Protein AF-G2X7X3-F1 (afdb_monomer)

Nearest PDB structures (foldseek):
  3rls-assembly1_A  TM=9.203E-01  e=8.232E-05  Saccharomyces cerevisiae
  3fk3-assembly1_A  TM=8.458E-01  e=8.232E-05  Saccharomyces cerevisiae
  6axj-assembly1_A  TM=8.440E-01  e=7.723E-05  Saccharomyces cerevisiae S288C
  6axj-assembly2_C  TM=8.437E-01  e=9.352E-05  Saccharomyces cerevisiae S288C
  5wyi-assembly1_C  TM=8.310E-01  e=1.661E-04  Saccharomyces cerevisiae RM11-1a

Sequence (104 aa):
MAPPSNLGKRVKGTQVCRPFIYGTTAIPFGPQNPKPPGVPDDHTHSWQVFVKGLDDTDITYWLRRIQFKLHESIPNHVRSASPPSFSPSFPHIQSLTTSGLLLP

Structure (mmCIF, N/CA/C/O backbone):
data_AF-G2X7X3-F1
#
_entry.id   AF-G2X7X3-F1
#
loop_
_atom_site.group_PDB
_atom_site.id
_atom_site.type_symbol
_atom_site.label_atom_id
_atom_site.label_alt_id
_atom_site.label_comp_id
_atom_site.label_asym_id
_atom_site.label_entity_id
_atom_site.label_seq_id
_atom_site.pdbx_PDB_ins_code
_atom_site.Cartn_x
_atom_site.Cartn_y
_atom_site.Cartn_z
_atom_site.occupancy
_atom_site.B_iso_or_equiv
_atom_site.auth_seq_id
_atom_site.auth_comp_id
_atom_site.auth_asym_id
_atom_site.auth_atom_id
_atom_site.pdbx_PDB_model_num
ATOM 1 N N . MET A 1 1 ? -37.787 -8.900 25.661 1.00 59.94 1 MET A N 1
ATOM 2 C CA . MET A 1 1 ? -36.623 -7.995 25.801 1.00 59.94 1 MET A CA 1
ATOM 3 C C . MET A 1 1 ? -35.442 -8.660 25.113 1.00 59.94 1 MET A C 1
ATOM 5 O O . MET A 1 1 ? -35.116 -9.776 25.492 1.00 59.94 1 MET A O 1
ATOM 9 N N . ALA A 1 2 ? -34.869 -8.059 24.066 1.00 51.16 2 ALA A N 1
ATOM 10 C CA . ALA A 1 2 ? -33.675 -8.615 23.422 1.00 51.16 2 ALA A CA 1
ATOM 11 C C . ALA A 1 2 ? -32.457 -8.464 24.360 1.00 51.16 2 ALA A C 1
ATOM 13 O O . ALA A 1 2 ? -32.370 -7.448 25.056 1.00 51.16 2 ALA A O 1
ATOM 14 N N . PRO A 1 3 ? -31.544 -9.450 24.425 1.00 56.03 3 PRO A N 1
ATOM 15 C CA . PRO A 1 3 ? -30.392 -9.388 25.317 1.00 56.03 3 PRO A CA 1
ATOM 16 C C . PRO A 1 3 ? -29.469 -8.224 24.923 1.00 56.03 3 PRO A C 1
ATOM 18 O O . PRO A 1 3 ? -29.292 -7.960 23.731 1.00 56.03 3 PRO A O 1
ATOM 21 N N . PRO A 1 4 ? -28.866 -7.515 25.895 1.00 59.09 4 PRO A N 1
ATOM 22 C CA . PRO A 1 4 ? -27.946 -6.427 25.599 1.00 59.09 4 PRO A CA 1
ATOM 23 C C . PRO A 1 4 ? -26.735 -6.982 24.844 1.00 59.09 4 PRO A C 1
ATOM 25 O O . PRO A 1 4 ? -25.964 -7.785 25.373 1.00 59.09 4 PRO A O 1
ATOM 28 N N . SER A 1 5 ? -26.560 -6.555 23.594 1.00 60.62 5 SER A N 1
ATOM 29 C CA . SER A 1 5 ? -25.418 -6.933 22.768 1.00 60.62 5 SER A CA 1
ATOM 30 C C . SER A 1 5 ? -24.136 -6.352 23.376 1.00 60.62 5 SER A C 1
ATOM 32 O O . SER A 1 5 ? -23.828 -5.172 23.219 1.00 60.62 5 SER A O 1
ATOM 34 N N . ASN A 1 6 ? -23.374 -7.177 24.095 1.00 59.06 6 ASN A N 1
ATOM 35 C CA . ASN A 1 6 ? -22.041 -6.809 24.590 1.00 59.06 6 ASN A CA 1
ATOM 36 C C . ASN A 1 6 ? -20.966 -6.826 23.485 1.00 59.06 6 ASN A C 1
ATOM 38 O O . ASN A 1 6 ? -19.831 -6.420 23.723 1.00 59.06 6 ASN A O 1
ATOM 42 N N . LEU A 1 7 ? -21.319 -7.249 22.270 1.00 62.62 7 LEU A N 1
ATOM 43 C CA . LEU A 1 7 ? -20.462 -7.185 21.092 1.00 62.62 7 LEU A CA 1
ATOM 44 C C . LEU A 1 7 ? -20.406 -5.730 20.597 1.00 62.62 7 LEU A C 1
ATOM 46 O O . LEU A 1 7 ? -21.387 -5.219 20.068 1.00 62.62 7 LEU A O 1
ATOM 50 N N . GLY A 1 8 ? -19.272 -5.051 20.804 1.00 68.75 8 GLY A N 1
ATOM 51 C CA . GLY A 1 8 ? -19.023 -3.704 20.266 1.00 68.75 8 GLY A CA 1
ATOM 52 C C . GLY A 1 8 ? -18.889 -2.574 21.292 1.00 68.75 8 GLY A C 1
ATOM 53 O O . GLY A 1 8 ? -18.726 -1.417 20.902 1.00 68.75 8 GLY A O 1
ATOM 54 N N . LYS A 1 9 ? -18.908 -2.861 22.601 1.00 82.88 9 LYS A N 1
ATOM 55 C CA . LYS A 1 9 ? -18.566 -1.839 23.604 1.00 82.88 9 LYS A CA 1
ATOM 56 C C . LYS A 1 9 ? -17.077 -1.487 23.505 1.00 82.88 9 LYS A C 1
ATOM 58 O O . LYS A 1 9 ? -16.217 -2.334 23.727 1.00 82.88 9 LYS A O 1
ATOM 63 N N . ARG A 1 10 ? -16.774 -0.220 23.201 1.00 80.94 10 ARG A N 1
ATOM 64 C CA . ARG A 1 10 ? -15.408 0.325 23.222 1.00 80.94 10 ARG A CA 1
ATOM 65 C C . ARG A 1 10 ? -14.821 0.192 24.629 1.00 8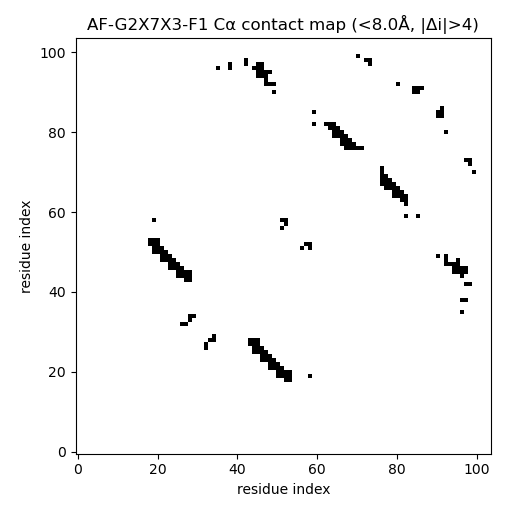0.94 10 ARG A C 1
ATOM 67 O O . ARG A 1 10 ? -15.383 0.728 25.584 1.00 80.94 10 ARG A O 1
ATOM 74 N N . VAL A 1 11 ? -13.670 -0.464 24.744 1.00 88.88 11 VAL A N 1
ATOM 75 C CA . VAL A 1 11 ? -12.932 -0.559 26.010 1.00 88.88 11 VAL A CA 1
ATOM 76 C C . VAL A 1 11 ? -12.217 0.771 26.266 1.00 88.88 11 VAL A C 1
ATOM 78 O O . VAL A 1 11 ? -11.457 1.254 25.424 1.00 88.88 11 VAL A O 1
ATOM 81 N N . LYS A 1 12 ? -12.508 1.414 27.403 1.00 89.31 12 LYS A N 1
ATOM 82 C CA . LYS A 1 12 ? -11.875 2.685 27.789 1.00 89.31 12 LYS A CA 1
ATOM 83 C C . LYS A 1 12 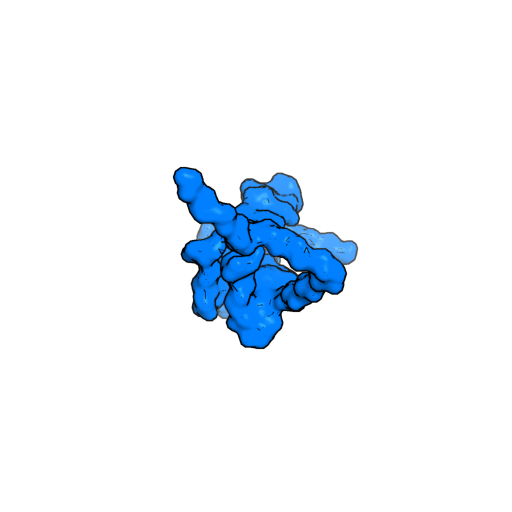? -10.426 2.432 28.216 1.00 89.31 12 LYS A C 1
ATOM 85 O O . LYS A 1 12 ? -10.156 1.463 28.909 1.00 89.31 12 LYS A O 1
ATOM 90 N N . GLY A 1 13 ? -9.514 3.319 27.820 1.00 91.19 13 GLY A N 1
ATOM 91 C CA . GLY A 1 13 ? -8.094 3.231 28.185 1.00 91.19 13 GLY A CA 1
ATOM 92 C C . GLY A 1 13 ? -7.278 2.201 27.397 1.00 91.19 13 GLY A C 1
ATOM 93 O O . GLY A 1 13 ? -6.085 2.074 27.642 1.00 91.19 13 GLY A O 1
ATOM 94 N N . THR A 1 14 ? -7.877 1.489 26.437 1.00 91.75 14 THR A N 1
ATOM 95 C CA . THR A 1 14 ? -7.170 0.500 25.612 1.00 91.75 14 THR A CA 1
ATOM 96 C C . THR A 1 14 ? -6.786 1.081 24.255 1.00 91.75 14 THR A C 1
ATOM 98 O O . THR A 1 14 ? -7.624 1.641 23.546 1.00 91.75 14 THR A O 1
ATOM 101 N N . GLN A 1 15 ? -5.523 0.898 23.875 1.00 90.81 15 GLN A N 1
ATOM 102 C CA . GLN A 1 15 ? -5.010 1.144 22.529 1.00 90.81 15 GLN A CA 1
ATOM 103 C C . GLN A 1 15 ? -4.526 -0.182 21.938 1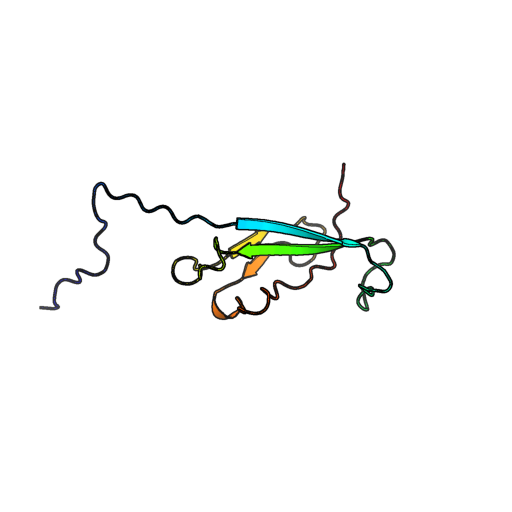.00 90.81 15 GLN A C 1
ATOM 105 O O . GLN A 1 15 ? -3.935 -0.999 22.642 1.00 90.81 15 GLN A O 1
ATOM 110 N N . VAL A 1 16 ? -4.800 -0.410 20.654 1.00 89.75 16 VAL A N 1
ATOM 111 C CA . VAL A 1 16 ? -4.373 -1.614 19.933 1.00 89.75 16 VAL A CA 1
ATOM 112 C C . VAL A 1 16 ? -3.522 -1.177 18.752 1.00 89.75 16 VAL A C 1
ATOM 114 O O . VAL A 1 16 ? -3.997 -0.445 17.889 1.00 89.75 16 VAL A O 1
ATOM 117 N N . CYS A 1 17 ? -2.280 -1.650 18.708 1.00 89.94 17 CYS A N 1
ATOM 118 C CA . CYS A 1 17 ? -1.372 -1.432 17.588 1.00 89.94 17 CYS A CA 1
ATOM 119 C C . CYS A 1 17 ? -1.308 -2.697 16.723 1.00 89.94 17 CYS A C 1
ATOM 121 O O . CYS A 1 17 ? -1.209 -3.815 17.243 1.00 89.94 17 CYS A O 1
ATOM 123 N N . ARG A 1 18 ? -1.383 -2.522 15.400 1.00 89.12 18 ARG A N 1
ATOM 124 C CA . ARG A 1 18 ? -1.266 -3.591 14.398 1.00 89.12 18 ARG A CA 1
ATOM 125 C C . ARG A 1 18 ? -0.272 -3.144 13.323 1.00 89.12 18 ARG A C 1
ATOM 127 O O . ARG A 1 18 ? -0.646 -2.334 12.478 1.00 89.12 18 ARG A O 1
ATOM 134 N N . PRO A 1 19 ? 0.995 -3.586 13.389 1.00 89.56 19 PRO A N 1
ATOM 135 C CA . PRO A 1 19 ? 1.983 -3.214 12.388 1.00 89.56 19 PRO A CA 1
ATOM 136 C C . PRO A 1 19 ? 1.669 -3.887 11.047 1.00 89.56 19 PRO A C 1
ATOM 138 O O . PRO A 1 19 ? 1.193 -5.021 10.998 1.00 89.56 19 PRO A O 1
ATOM 141 N N . PHE A 1 20 ? 1.956 -3.180 9.960 1.00 88.25 20 PHE A N 1
ATOM 142 C CA . PHE A 1 20 ? 1.867 -3.685 8.595 1.00 88.25 20 PHE A CA 1
ATOM 143 C C . PHE A 1 20 ? 2.945 -3.020 7.739 1.00 88.25 20 PHE A C 1
ATOM 145 O O . PHE A 1 20 ? 3.479 -1.967 8.092 1.00 88.25 20 PHE A O 1
ATOM 152 N N . ILE A 1 21 ? 3.262 -3.641 6.610 1.00 87.56 21 ILE A N 1
ATOM 153 C CA . ILE A 1 21 ? 4.262 -3.176 5.655 1.00 87.56 21 ILE A CA 1
ATOM 154 C C . ILE A 1 21 ? 3.532 -2.758 4.384 1.00 87.56 21 ILE A C 1
ATOM 156 O O . ILE A 1 21 ? 2.672 -3.482 3.884 1.00 87.56 21 ILE A O 1
ATOM 160 N N . TYR A 1 22 ? 3.897 -1.604 3.841 1.00 87.75 22 TYR A N 1
ATOM 161 C CA . TYR A 1 22 ? 3.443 -1.135 2.539 1.00 87.75 22 TYR A CA 1
ATOM 162 C C . TYR A 1 22 ? 4.653 -0.759 1.690 1.00 87.75 22 TYR A C 1
ATOM 164 O O . TYR A 1 22 ? 5.710 -0.415 2.221 1.00 87.75 22 TYR A O 1
ATOM 172 N N . GLY A 1 23 ? 4.512 -0.826 0.373 1.00 83.81 23 GLY A N 1
ATOM 173 C CA . GLY A 1 23 ? 5.608 -0.461 -0.508 1.00 83.81 23 GLY A CA 1
ATOM 174 C C . GLY A 1 23 ? 5.314 -0.690 -1.975 1.00 83.81 23 GLY A C 1
ATOM 175 O O . GLY A 1 23 ? 4.193 -1.020 -2.373 1.00 83.81 23 GLY A O 1
ATOM 176 N N . THR A 1 24 ? 6.363 -0.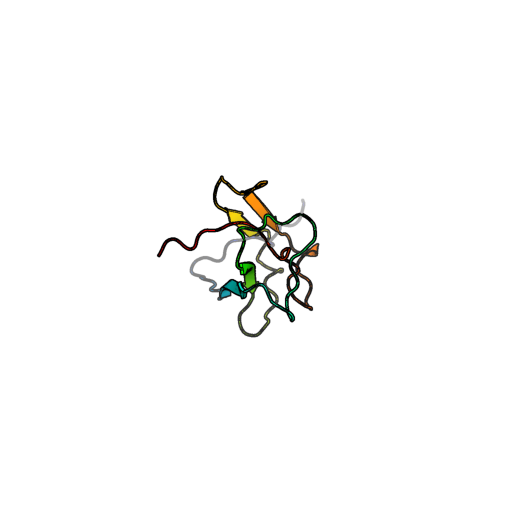496 -2.766 1.00 83.00 24 THR A N 1
ATOM 177 C CA . THR A 1 24 ? 6.366 -0.779 -4.196 1.00 83.00 24 THR A CA 1
ATOM 178 C C . THR A 1 24 ? 7.597 -1.590 -4.560 1.00 83.00 24 THR A C 1
ATOM 180 O O . THR A 1 24 ? 8.654 -1.439 -3.946 1.00 83.00 24 THR A O 1
ATOM 183 N N . THR A 1 25 ? 7.459 -2.453 -5.554 1.00 81.56 25 THR A N 1
ATOM 184 C CA . THR A 1 25 ? 8.575 -3.158 -6.183 1.00 81.56 25 THR A CA 1
ATOM 185 C C . THR A 1 25 ? 8.548 -2.836 -7.665 1.00 81.56 25 THR A C 1
ATOM 187 O O . THR A 1 25 ? 7.484 -2.920 -8.271 1.00 81.56 25 THR A O 1
ATOM 190 N N . ALA A 1 26 ? 9.690 -2.459 -8.238 1.00 79.31 26 ALA A N 1
ATOM 191 C CA . ALA A 1 26 ? 9.835 -2.164 -9.658 1.00 79.31 26 ALA A CA 1
ATOM 192 C C . ALA A 1 26 ? 10.855 -3.118 -10.289 1.00 79.31 26 ALA A C 1
ATOM 194 O O . ALA A 1 26 ? 11.928 -3.339 -9.731 1.00 79.31 26 ALA A O 1
ATOM 195 N N . ILE A 1 27 ? 10.509 -3.687 -11.442 1.00 79.12 27 ILE A N 1
ATOM 196 C CA . ILE A 1 27 ? 11.342 -4.626 -12.196 1.00 79.12 27 ILE A CA 1
ATOM 197 C C . ILE A 1 27 ? 11.438 -4.115 -13.638 1.00 79.12 27 ILE A C 1
ATOM 199 O O . ILE A 1 27 ? 10.386 -3.919 -14.263 1.00 79.12 27 ILE A O 1
ATOM 203 N N . PRO A 1 28 ? 12.651 -3.896 -14.180 1.00 77.75 28 PRO A N 1
ATOM 204 C CA . PRO A 1 28 ? 12.828 -3.470 -15.566 1.00 77.75 28 PRO A CA 1
ATOM 205 C C . PRO A 1 28 ? 12.312 -4.533 -16.542 1.00 77.75 28 PRO A C 1
ATOM 207 O O . PRO A 1 28 ? 12.312 -5.730 -16.235 1.00 77.75 28 PRO A O 1
ATOM 210 N N . PHE A 1 29 ? 11.867 -4.112 -17.726 1.00 77.38 29 PHE A N 1
ATOM 211 C CA . PHE A 1 29 ? 11.547 -5.066 -18.788 1.00 77.38 29 PHE A CA 1
ATOM 212 C C . PHE A 1 29 ? 12.820 -5.683 -19.354 1.00 77.38 29 PHE A C 1
ATOM 214 O O . PHE A 1 29 ? 13.830 -5.009 -19.553 1.00 77.38 29 PHE A O 1
ATOM 221 N N . GLY A 1 30 ? 12.755 -6.980 -19.627 1.00 74.88 30 GLY A N 1
ATOM 222 C CA . GLY A 1 30 ? 13.887 -7.742 -20.131 1.00 74.88 30 GLY A CA 1
ATOM 223 C C . GLY A 1 30 ? 13.492 -9.176 -20.478 1.00 74.88 30 GLY A C 1
ATOM 224 O O . GLY A 1 30 ? 12.305 -9.505 -20.466 1.00 74.88 30 GLY A O 1
ATOM 225 N N . PRO A 1 31 ? 14.465 -10.058 -20.751 1.00 71.31 31 PRO A N 1
ATOM 226 C CA . PRO A 1 31 ? 14.198 -11.443 -21.147 1.00 71.31 31 PRO A CA 1
ATOM 227 C C . PRO A 1 31 ? 13.414 -12.236 -20.090 1.00 71.31 31 PRO A C 1
ATOM 229 O O . PRO A 1 31 ? 12.595 -13.084 -20.427 1.00 71.31 31 PRO A O 1
ATOM 232 N N . GLN A 1 32 ? 13.648 -11.943 -18.807 1.00 72.31 32 GLN A N 1
ATOM 233 C CA . GLN A 1 32 ? 12.994 -12.591 -17.665 1.00 72.31 32 GLN A CA 1
ATOM 234 C C . GLN A 1 32 ? 11.639 -11.964 -17.299 1.00 72.31 32 GLN A C 1
ATOM 236 O O . GLN A 1 32 ? 10.860 -12.581 -16.580 1.00 72.31 32 GLN A O 1
ATOM 241 N N . ASN A 1 33 ? 11.353 -10.754 -17.784 1.00 69.75 33 ASN A N 1
ATOM 242 C CA . ASN A 1 33 ? 10.102 -10.039 -17.542 1.00 69.75 33 ASN A CA 1
ATOM 243 C C . ASN A 1 33 ? 9.619 -9.429 -18.865 1.00 69.75 33 ASN A C 1
ATOM 245 O O . ASN A 1 33 ? 9.867 -8.242 -19.128 1.00 69.75 33 ASN A O 1
ATOM 249 N N . PRO A 1 34 ? 9.018 -10.258 -19.741 1.00 69.06 34 PRO A N 1
ATOM 250 C CA . PRO A 1 34 ? 8.608 -9.820 -21.060 1.00 69.06 34 PRO A CA 1
ATOM 251 C C . PRO A 1 34 ? 7.513 -8.768 -20.938 1.00 69.06 34 PRO A C 1
ATOM 253 O O . PRO A 1 34 ? 6.626 -8.836 -20.085 1.00 69.06 34 PRO A O 1
ATOM 256 N N . LYS A 1 35 ? 7.576 -7.785 -21.827 1.00 64.38 35 LYS A N 1
ATOM 257 C CA . LYS A 1 35 ? 6.599 -6.709 -21.887 1.00 64.38 35 LYS A CA 1
ATOM 258 C C . LYS A 1 35 ? 5.225 -7.284 -22.275 1.00 64.3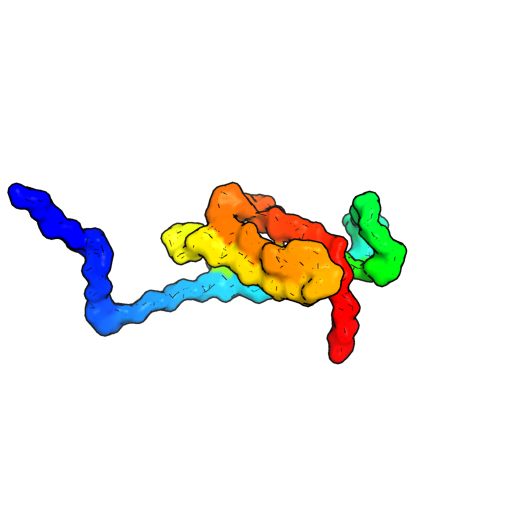8 35 LYS A C 1
ATOM 260 O O . LYS A 1 35 ? 5.123 -7.927 -23.321 1.00 64.38 35 LYS A O 1
ATOM 265 N N . PRO A 1 36 ? 4.174 -7.08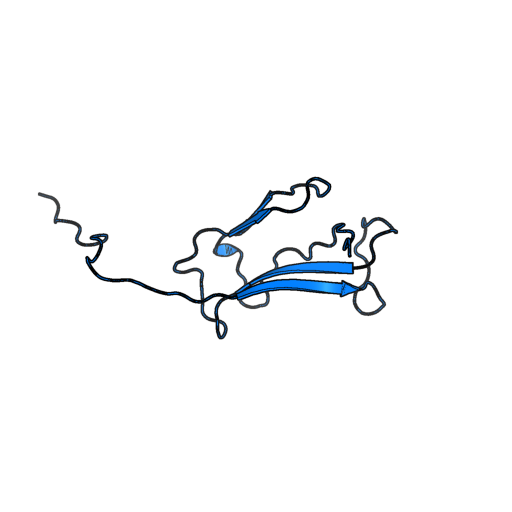3 -21.461 1.00 67.81 36 PRO A N 1
ATOM 266 C CA . PRO A 1 36 ? 2.833 -7.544 -21.795 1.00 67.81 36 PRO A CA 1
ATOM 267 C C . PRO A 1 36 ? 2.328 -6.952 -23.123 1.00 67.81 36 PRO A C 1
ATOM 269 O O . PRO A 1 36 ? 2.658 -5.805 -23.444 1.00 67.81 36 PRO A O 1
ATOM 272 N N . PRO A 1 37 ? 1.491 -7.687 -23.879 1.00 63.72 37 PRO A N 1
ATOM 273 C CA . PRO A 1 37 ? 0.892 -7.175 -25.106 1.00 63.72 37 PRO A CA 1
ATOM 274 C C . PRO A 1 37 ? -0.011 -5.969 -24.799 1.00 63.72 37 PRO A C 1
ATOM 276 O O . PRO A 1 37 ? -0.873 -6.039 -23.925 1.00 63.72 37 PRO A O 1
ATOM 279 N N . GLY A 1 38 ? 0.194 -4.858 -25.514 1.00 64.19 38 GLY A N 1
ATOM 280 C CA . GLY A 1 38 ? -0.576 -3.614 -25.347 1.00 64.19 38 GLY A CA 1
ATOM 281 C C . GLY A 1 38 ? 0.098 -2.530 -24.497 1.00 64.19 38 GLY A C 1
ATOM 282 O O . GLY A 1 38 ? -0.514 -1.497 -24.233 1.00 64.19 38 GLY A O 1
ATOM 283 N N . VAL A 1 39 ? 1.346 -2.735 -24.073 1.00 63.44 39 VAL A N 1
ATOM 284 C CA . VAL A 1 39 ? 2.114 -1.745 -23.306 1.00 63.44 39 VAL A CA 1
ATOM 285 C C . VAL A 1 39 ? 2.919 -0.856 -24.273 1.00 63.44 39 VAL A C 1
ATOM 287 O O . VAL A 1 39 ? 3.706 -1.402 -25.045 1.00 63.44 39 VAL A O 1
ATOM 290 N N . PRO A 1 40 ? 2.763 0.485 -24.235 1.00 64.12 40 PRO A N 1
ATOM 291 C CA . PRO A 1 40 ? 3.511 1.434 -25.069 1.00 64.12 40 PRO A CA 1
ATOM 292 C C . PRO A 1 40 ? 5.026 1.247 -25.015 1.00 64.12 40 PRO A C 1
ATOM 294 O O . PRO A 1 40 ? 5.567 0.875 -23.967 1.00 64.12 40 PRO A O 1
ATOM 297 N N . ASP A 1 41 ? 5.720 1.532 -26.123 1.00 65.19 41 ASP A N 1
ATOM 298 C CA . ASP A 1 41 ? 7.139 1.190 -26.246 1.00 65.19 41 ASP A CA 1
ATOM 299 C C . ASP A 1 41 ? 8.048 1.963 -25.270 1.00 65.19 41 ASP A C 1
ATOM 301 O O . ASP A 1 41 ? 9.015 1.411 -24.752 1.00 65.19 41 ASP A O 1
ATOM 305 N N . ASP A 1 42 ? 7.608 3.150 -24.851 1.00 66.25 42 ASP A N 1
ATOM 306 C CA . ASP A 1 42 ? 8.313 4.050 -23.926 1.00 66.25 42 ASP A CA 1
ATOM 307 C C . ASP A 1 42 ? 8.343 3.585 -22.456 1.00 66.25 42 ASP A C 1
ATOM 309 O O . ASP A 1 42 ? 8.981 4.204 -21.602 1.00 66.25 42 ASP A O 1
ATOM 313 N N . HIS A 1 43 ? 7.649 2.501 -22.103 1.00 68.62 43 HIS A N 1
ATOM 314 C CA . HIS A 1 43 ? 7.668 1.981 -20.735 1.00 68.62 43 HIS A CA 1
ATOM 315 C C . HIS A 1 43 ? 8.908 1.122 -20.471 1.00 68.62 43 HIS A C 1
ATOM 317 O O . HIS A 1 43 ? 9.181 0.176 -21.211 1.00 68.62 43 HIS A O 1
ATOM 323 N N . THR A 1 44 ? 9.586 1.395 -19.350 1.00 73.00 44 THR A N 1
ATOM 324 C CA . THR A 1 44 ? 10.864 0.762 -18.976 1.00 73.00 44 THR A CA 1
ATOM 325 C C . THR A 1 44 ? 10.762 -0.230 -17.816 1.00 73.00 44 THR A C 1
ATOM 327 O O . THR A 1 44 ? 11.531 -1.187 -17.769 1.00 73.00 44 THR A O 1
ATOM 330 N N . HIS A 1 45 ? 9.809 -0.037 -16.897 1.00 76.00 45 HIS A N 1
ATOM 331 C CA . HIS A 1 45 ? 9.654 -0.860 -15.696 1.00 76.00 45 HIS A CA 1
ATOM 332 C C . HIS A 1 45 ? 8.204 -1.305 -15.490 1.00 76.00 45 HIS A C 1
ATOM 334 O O . HIS A 1 45 ? 7.256 -0.540 -15.686 1.00 76.00 45 HIS A O 1
ATOM 340 N N . SER A 1 46 ? 8.040 -2.541 -15.030 1.00 73.38 46 SER A N 1
ATOM 341 C CA . SER A 1 46 ? 6.824 -3.007 -14.361 1.00 73.38 46 SER A CA 1
ATOM 342 C C . SER A 1 46 ? 6.916 -2.686 -12.878 1.00 73.38 46 SER A C 1
ATOM 344 O O . SER A 1 46 ? 7.997 -2.792 -12.300 1.00 73.38 46 SER A O 1
ATOM 346 N N . TRP A 1 47 ? 5.808 -2.309 -12.252 1.00 74.88 47 TRP A N 1
ATOM 347 C CA . TRP A 1 47 ? 5.788 -2.071 -10.816 1.00 74.88 47 TRP A CA 1
ATOM 348 C C . TRP A 1 47 ? 4.571 -2.705 -10.159 1.00 74.88 47 TRP A C 1
ATOM 350 O O . TRP A 1 47 ? 3.528 -2.937 -10.773 1.00 74.88 47 TRP A O 1
ATOM 360 N N . GLN A 1 48 ? 4.726 -3.015 -8.880 1.00 77.25 48 GLN A N 1
ATOM 361 C CA . GLN A 1 48 ? 3.699 -3.629 -8.063 1.00 77.25 48 GLN A CA 1
ATOM 362 C C . GLN A 1 48 ? 3.649 -2.913 -6.721 1.00 77.25 48 GLN A C 1
ATOM 364 O O . GLN A 1 48 ? 4.639 -2.851 -5.996 1.00 77.25 48 GLN A O 1
ATOM 369 N N . VAL A 1 49 ? 2.483 -2.361 -6.400 1.00 82.19 49 VAL A N 1
ATOM 370 C CA . VAL A 1 49 ? 2.152 -1.832 -5.073 1.00 82.19 49 VAL A CA 1
ATOM 371 C C . VAL A 1 49 ? 1.658 -2.976 -4.197 1.00 82.19 49 VAL A C 1
ATOM 373 O O . VAL A 1 49 ? 0.874 -3.808 -4.650 1.00 82.19 49 VAL A O 1
ATOM 376 N N . PHE A 1 50 ? 2.088 -3.022 -2.940 1.00 80.62 50 PHE A N 1
ATOM 377 C CA . PHE A 1 50 ? 1.650 -4.059 -2.011 1.00 80.62 50 PHE A CA 1
ATOM 378 C C . PHE A 1 50 ? 1.423 -3.521 -0.602 1.00 80.62 50 PHE A C 1
ATOM 380 O O . PHE A 1 50 ? 2.003 -2.519 -0.179 1.00 80.62 50 PHE A O 1
ATOM 387 N N . VAL A 1 51 ? 0.574 -4.240 0.127 1.00 84.19 51 VAL A N 1
ATOM 388 C CA . VAL A 1 51 ? 0.377 -4.111 1.569 1.00 84.19 51 VAL A CA 1
ATOM 389 C C . VAL A 1 51 ? 0.375 -5.525 2.132 1.00 84.19 51 VAL A C 1
ATOM 391 O O . VAL A 1 51 ? -0.343 -6.382 1.617 1.00 84.19 51 VAL A O 1
ATOM 394 N N . LYS A 1 52 ? 1.189 -5.778 3.153 1.00 83.12 52 LYS A N 1
ATOM 395 C CA . LYS A 1 52 ? 1.328 -7.089 3.793 1.00 83.12 52 LYS A CA 1
ATOM 396 C C . LYS A 1 52 ? 1.420 -6.958 5.310 1.00 83.12 52 LYS A C 1
ATOM 398 O O . LYS A 1 52 ? 1.814 -5.909 5.823 1.00 83.12 52 LYS A O 1
ATOM 403 N N . GLY A 1 53 ? 1.055 -8.015 6.026 1.00 84.69 53 GLY A N 1
ATOM 404 C CA . GLY A 1 53 ? 1.327 -8.111 7.457 1.00 84.69 53 GLY A CA 1
ATOM 405 C C . GLY A 1 53 ? 2.821 -8.247 7.738 1.00 84.69 53 GLY A C 1
ATOM 406 O O . GLY A 1 53 ? 3.609 -8.584 6.853 1.00 84.69 53 GLY A O 1
ATOM 407 N N . LEU A 1 54 ? 3.208 -7.968 8.979 1.00 84.06 54 LEU A N 1
ATOM 408 C CA . LEU A 1 54 ? 4.522 -8.360 9.481 1.00 84.06 54 LEU A CA 1
ATOM 409 C C . LEU A 1 54 ? 4.562 -9.892 9.609 1.00 84.06 54 LEU A C 1
ATOM 411 O O . LEU A 1 54 ? 3.566 -10.476 10.033 1.00 84.06 54 LEU A O 1
ATOM 415 N N . ASP A 1 55 ? 5.668 -10.528 9.223 1.00 83.00 55 ASP A N 1
ATOM 416 C CA . ASP A 1 55 ? 5.865 -11.987 9.307 1.00 83.00 55 ASP A CA 1
ATOM 417 C C . ASP A 1 55 ? 4.718 -12.813 8.694 1.00 83.00 55 ASP A C 1
ATOM 419 O O . ASP A 1 55 ? 4.254 -13.790 9.274 1.00 83.00 55 ASP A O 1
ATOM 423 N N . ASP A 1 56 ? 4.203 -12.364 7.543 1.00 73.19 56 ASP A N 1
ATOM 424 C CA . ASP A 1 56 ? 3.087 -12.995 6.821 1.00 73.19 56 ASP A CA 1
ATOM 425 C C . ASP A 1 56 ? 1.796 -13.137 7.652 1.00 73.19 56 ASP A C 1
ATOM 427 O O . ASP A 1 56 ? 0.926 -13.963 7.370 1.00 73.19 56 ASP A O 1
ATOM 431 N N . THR A 1 57 ? 1.629 -12.270 8.657 1.00 81.44 57 THR A N 1
ATOM 432 C CA . THR A 1 57 ? 0.399 -12.185 9.448 1.00 81.44 57 THR A CA 1
ATOM 433 C C . THR A 1 57 ? -0.784 -11.809 8.561 1.00 81.44 57 THR A C 1
ATOM 435 O O . THR A 1 57 ? -0.741 -10.824 7.817 1.00 81.44 57 THR A O 1
ATOM 438 N N . ASP A 1 58 ? -1.886 -12.541 8.710 1.00 81.19 58 ASP A N 1
ATOM 439 C CA . ASP A 1 58 ? -3.137 -12.207 8.046 1.00 81.19 58 ASP A CA 1
ATOM 440 C C . ASP A 1 58 ? -3.670 -10.855 8.551 1.00 81.19 58 ASP A C 1
ATOM 442 O O . ASP A 1 58 ? -3.981 -10.675 9.728 1.00 81.19 58 ASP A O 1
ATOM 446 N N . ILE A 1 59 ? -3.767 -9.878 7.651 1.00 84.56 59 ILE A N 1
ATOM 447 C CA . ILE A 1 59 ? -4.295 -8.541 7.948 1.00 84.56 59 ILE A CA 1
ATOM 448 C C . ILE A 1 59 ? -5.792 -8.420 7.651 1.00 84.56 59 ILE A C 1
ATOM 450 O O . ILE A 1 59 ? -6.419 -7.428 8.026 1.00 84.56 59 ILE A O 1
ATOM 454 N N . THR A 1 60 ? -6.394 -9.420 7.006 1.00 81.44 60 THR A N 1
ATOM 455 C CA . THR A 1 60 ? -7.773 -9.348 6.502 1.00 81.44 60 THR A CA 1
ATOM 456 C C . THR A 1 60 ? -8.832 -9.306 7.598 1.00 81.44 60 THR A C 1
ATOM 458 O O . THR A 1 60 ? -9.905 -8.739 7.387 1.00 81.44 60 THR A O 1
ATOM 461 N N . TYR A 1 61 ? -8.523 -9.819 8.793 1.00 82.31 61 TYR A N 1
ATOM 462 C CA . TYR A 1 61 ? -9.458 -9.834 9.921 1.00 82.31 61 TYR A CA 1
ATOM 463 C C . TYR A 1 61 ? -9.783 -8.434 10.471 1.00 82.31 61 TYR A C 1
ATOM 465 O O . TYR A 1 61 ? -10.818 -8.248 11.112 1.00 82.31 61 TYR A O 1
ATOM 473 N N . TRP A 1 62 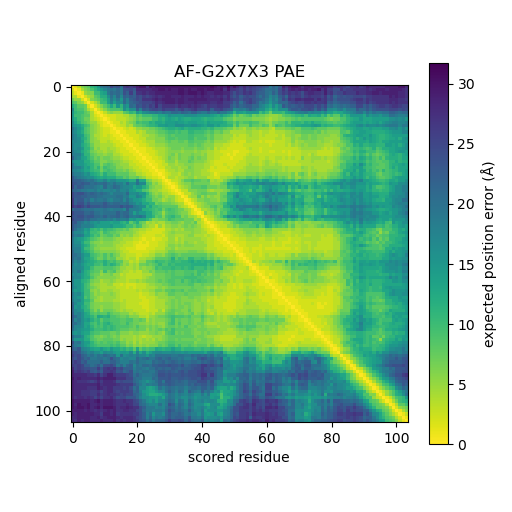? -8.910 -7.447 10.240 1.00 84.62 62 TRP A N 1
ATOM 474 C CA . TRP A 1 62 ? -9.097 -6.057 10.680 1.00 84.62 62 TRP A CA 1
ATOM 475 C C . TRP A 1 62 ? -9.065 -5.048 9.529 1.00 84.62 62 TRP A C 1
ATOM 477 O O . TRP A 1 62 ? -9.612 -3.952 9.661 1.00 84.62 62 TRP A O 1
ATOM 487 N N . LEU A 1 63 ? -8.466 -5.401 8.390 1.00 84.38 63 LEU A N 1
ATOM 488 C CA . LEU A 1 63 ? -8.363 -4.540 7.219 1.00 84.38 63 LEU A CA 1
ATOM 489 C C . LEU A 1 63 ? -9.491 -4.826 6.220 1.00 84.38 63 LEU A C 1
ATOM 491 O O . LEU A 1 63 ? -9.459 -5.789 5.459 1.00 84.38 63 LEU A O 1
ATOM 495 N N . ARG A 1 64 ? -10.491 -3.940 6.186 1.00 83.75 64 ARG A N 1
ATOM 496 C CA . ARG A 1 64 ? -11.689 -4.113 5.346 1.00 83.75 64 ARG A CA 1
ATOM 497 C C . ARG A 1 64 ? -11.460 -3.834 3.858 1.00 83.75 64 ARG A C 1
ATOM 499 O O . ARG A 1 64 ? -12.054 -4.495 3.009 1.00 83.75 64 ARG A O 1
ATOM 506 N N . ARG A 1 65 ? -10.687 -2.798 3.533 1.00 84.38 65 ARG A N 1
ATOM 507 C CA . ARG A 1 65 ? -10.461 -2.333 2.157 1.00 84.38 65 ARG A CA 1
ATOM 508 C C . ARG A 1 65 ? -9.180 -1.518 2.091 1.00 84.38 65 ARG A C 1
ATOM 510 O O . ARG A 1 65 ? -8.905 -0.733 2.994 1.00 84.38 65 ARG A O 1
ATOM 517 N N . ILE A 1 66 ? -8.464 -1.661 0.983 1.00 86.12 66 ILE A N 1
ATOM 518 C CA . ILE A 1 66 ? -7.310 -0.833 0.628 1.00 86.12 66 ILE A CA 1
ATOM 519 C C . ILE A 1 66 ? -7.658 -0.062 -0.636 1.00 86.12 66 ILE A C 1
ATOM 521 O O . ILE A 1 66 ? -8.318 -0.598 -1.527 1.00 86.12 66 ILE A O 1
ATOM 525 N N . GLN A 1 67 ? -7.229 1.192 -0.714 1.00 86.44 67 GLN A N 1
ATOM 526 C CA . GLN A 1 67 ? -7.394 2.021 -1.897 1.00 86.44 67 GLN A CA 1
ATOM 527 C C . GLN A 1 67 ? -6.050 2.624 -2.290 1.00 86.44 67 GLN A C 1
ATOM 529 O O . GLN A 1 67 ? -5.457 3.379 -1.526 1.00 86.44 67 GLN A O 1
ATOM 534 N N . PHE A 1 68 ? -5.592 2.292 -3.491 1.00 85.19 68 PHE A N 1
ATOM 535 C CA . PHE A 1 68 ? -4.400 2.858 -4.099 1.00 85.19 68 PHE A CA 1
ATOM 536 C C . PHE A 1 68 ? -4.818 4.023 -4.993 1.00 85.19 68 PHE A C 1
ATOM 538 O O . PHE A 1 68 ? -5.663 3.857 -5.877 1.00 85.19 68 PHE A O 1
ATOM 545 N N . LYS A 1 69 ? -4.240 5.200 -4.744 1.00 85.75 69 LYS A N 1
ATOM 546 C CA . LYS A 1 69 ? -4.368 6.369 -5.613 1.00 85.75 69 LYS A CA 1
ATOM 547 C C . LYS A 1 69 ? -3.078 6.509 -6.418 1.00 85.75 69 LYS A C 1
ATOM 549 O O . LYS A 1 69 ? -2.011 6.719 -5.854 1.00 85.75 69 LYS A O 1
ATOM 554 N N . LEU A 1 70 ? -3.208 6.351 -7.721 1.00 84.50 70 LEU A N 1
ATOM 555 C CA . LEU A 1 70 ? -2.174 6.468 -8.734 1.00 84.50 70 LEU A CA 1
ATOM 556 C C . LEU A 1 70 ? -2.226 7.870 -9.355 1.00 84.50 70 LEU A C 1
ATOM 558 O O . LEU A 1 70 ? -3.144 8.649 -9.087 1.00 84.50 70 LEU A O 1
ATOM 562 N N . HIS A 1 71 ? -1.245 8.180 -10.196 1.00 81.12 71 HIS A N 1
ATOM 563 C CA . HIS A 1 71 ? -1.233 9.419 -10.966 1.00 81.12 71 HIS A CA 1
ATOM 564 C C . HIS A 1 71 ? -2.380 9.456 -11.993 1.00 81.12 71 HIS A C 1
ATOM 566 O O . HIS A 1 71 ? -2.777 8.421 -12.525 1.00 81.12 71 HIS A O 1
ATOM 572 N N . GLU A 1 72 ? -2.907 10.643 -12.297 1.00 78.94 72 GLU A N 1
ATOM 573 C CA . GLU A 1 72 ? -4.101 10.823 -13.144 1.00 78.94 72 GLU A CA 1
ATOM 574 C C . GLU A 1 72 ? -3.894 10.408 -14.607 1.00 78.94 72 GLU A C 1
ATOM 576 O O . GLU A 1 72 ? -4.854 10.073 -15.295 1.00 78.94 72 GLU A O 1
ATOM 581 N N . SER A 1 73 ? -2.639 10.346 -15.064 1.00 76.62 73 SER A N 1
ATOM 582 C CA . SER A 1 73 ? -2.283 9.801 -16.383 1.00 76.62 73 SER A CA 1
ATOM 583 C C . SER A 1 73 ? -2.588 8.307 -16.523 1.00 76.62 73 SER A C 1
ATOM 585 O O . SER A 1 73 ? -2.529 7.765 -17.624 1.00 76.62 73 SER A O 1
ATOM 587 N N . ILE A 1 74 ? -2.860 7.620 -15.411 1.00 74.31 74 ILE A N 1
ATOM 588 C CA . ILE A 1 74 ? -3.133 6.190 -15.377 1.00 74.31 74 ILE A CA 1
ATOM 589 C C . ILE A 1 74 ? -4.648 5.970 -15.423 1.00 74.31 74 ILE A C 1
ATOM 591 O O . ILE A 1 74 ? -5.370 6.431 -14.533 1.00 74.31 74 ILE A O 1
ATOM 595 N N . PRO A 1 75 ? -5.155 5.199 -16.402 1.00 74.62 75 PRO A N 1
ATOM 596 C CA . PRO A 1 75 ? -6.549 4.790 -16.410 1.00 74.62 75 PRO A CA 1
ATOM 597 C C . PRO A 1 75 ? -6.914 4.078 -15.108 1.00 74.62 75 PRO A C 1
ATOM 599 O O . PRO A 1 75 ? -6.171 3.220 -14.611 1.00 74.62 75 PRO A O 1
ATOM 602 N N . ASN A 1 76 ? -8.081 4.426 -14.564 1.00 78.75 76 ASN A N 1
ATOM 603 C CA . ASN A 1 76 ? -8.531 3.955 -13.256 1.00 78.75 76 ASN A CA 1
ATOM 604 C C . ASN A 1 76 ? -7.465 4.221 -12.178 1.00 78.75 76 ASN A C 1
ATOM 606 O O . ASN A 1 76 ? -6.973 3.296 -11.527 1.00 78.75 76 ASN A O 1
ATOM 610 N N . HIS A 1 77 ? -7.082 5.495 -12.025 1.00 79.56 77 HIS A N 1
ATOM 611 C CA . HIS A 1 77 ? -6.051 5.912 -11.076 1.00 79.56 77 HIS A CA 1
ATOM 612 C C . HIS A 1 77 ? -6.443 5.638 -9.615 1.00 79.56 77 HIS A C 1
ATOM 614 O O . HIS A 1 77 ? -5.581 5.537 -8.754 1.00 79.56 77 HIS A O 1
ATOM 620 N N . VAL A 1 78 ? -7.729 5.455 -9.312 1.00 85.31 78 VAL A N 1
ATOM 621 C CA . VAL A 1 78 ? -8.186 4.959 -8.011 1.00 85.31 78 VAL A CA 1
ATOM 622 C C . VAL A 1 78 ? -8.538 3.481 -8.123 1.00 85.31 78 VAL A C 1
ATOM 624 O O . VAL A 1 78 ? -9.511 3.120 -8.783 1.00 85.31 78 VAL A O 1
ATOM 627 N N . ARG A 1 79 ? -7.784 2.622 -7.433 1.00 82.81 79 ARG A N 1
ATOM 628 C CA . ARG A 1 79 ? -8.020 1.170 -7.407 1.00 82.81 79 ARG A CA 1
ATOM 629 C C . ARG A 1 79 ? -8.269 0.699 -5.989 1.00 82.81 79 ARG A C 1
ATOM 631 O O . ARG A 1 79 ? -7.555 1.100 -5.076 1.00 82.81 79 ARG A O 1
ATOM 638 N N . SER A 1 80 ? -9.266 -0.158 -5.794 1.00 82.12 80 SER A N 1
ATOM 639 C CA . SER A 1 80 ? -9.586 -0.716 -4.479 1.00 82.12 80 SER A CA 1
ATOM 640 C C . SER A 1 80 ? -9.462 -2.230 -4.442 1.00 82.12 80 SER A C 1
ATOM 642 O O . SER A 1 80 ? -9.979 -2.899 -5.332 1.00 82.12 80 SER A O 1
ATOM 644 N N . ALA A 1 81 ? -8.844 -2.749 -3.382 1.00 79.31 81 ALA A N 1
ATOM 645 C CA . ALA A 1 81 ? -8.705 -4.177 -3.100 1.00 79.31 81 ALA A CA 1
ATOM 646 C C . ALA A 1 81 ? -9.431 -4.542 -1.792 1.00 79.31 81 ALA A C 1
ATOM 648 O O . ALA A 1 81 ? -9.491 -3.727 -0.862 1.00 79.31 81 ALA A O 1
ATOM 649 N N . SER A 1 82 ? -9.993 -5.752 -1.721 1.00 72.69 82 SER A N 1
ATOM 650 C CA . SER A 1 82 ? -10.755 -6.243 -0.560 1.00 72.69 82 SER A CA 1
ATOM 651 C C . SER A 1 82 ? -10.448 -7.720 -0.262 1.00 72.69 82 SER A C 1
ATOM 653 O O . SER A 1 82 ? -10.014 -8.423 -1.165 1.00 72.69 82 SER A O 1
ATOM 655 N N . PRO A 1 83 ? -10.697 -8.221 0.961 1.00 57.81 83 PRO A N 1
ATOM 656 C CA . PRO A 1 83 ? -10.261 -9.535 1.433 1.00 57.81 83 PRO A CA 1
ATOM 657 C C . PRO A 1 83 ? -10.359 -10.762 0.522 1.00 57.81 83 PRO A C 1
ATOM 659 O O . PRO A 1 83 ? -9.368 -11.487 0.461 1.00 57.81 83 PRO A O 1
ATOM 662 N N . PRO A 1 84 ? -11.439 -11.011 -0.242 1.00 53.50 84 PRO A N 1
ATOM 663 C CA . PRO A 1 84 ? -11.459 -12.176 -1.129 1.00 53.50 84 PRO A CA 1
ATOM 664 C C . PRO A 1 84 ? -10.411 -12.115 -2.260 1.00 53.50 84 PRO A C 1
ATOM 666 O O . PRO A 1 84 ? -10.245 -13.097 -2.973 1.00 53.50 84 PRO A O 1
ATOM 669 N N . SER A 1 85 ? -9.696 -10.992 -2.433 1.00 52.47 85 SER A N 1
ATOM 670 C CA . SER A 1 85 ? -8.615 -10.823 -3.413 1.00 52.47 85 SER A CA 1
ATOM 671 C C . SER A 1 85 ? -7.195 -10.831 -2.819 1.00 52.47 85 SER A C 1
ATOM 673 O O . SER A 1 85 ? -6.242 -10.598 -3.562 1.00 52.47 85 SER A O 1
ATOM 675 N N . PHE A 1 86 ? -7.013 -11.069 -1.512 1.00 52.94 86 PHE A N 1
ATOM 676 C CA . PHE A 1 86 ? -5.677 -11.262 -0.925 1.00 52.94 86 PHE A CA 1
ATOM 677 C C . PHE A 1 86 ? -5.300 -12.747 -0.993 1.00 52.94 86 PHE A C 1
ATOM 679 O O . PHE A 1 86 ? -5.533 -13.505 -0.060 1.00 52.94 86 PHE A O 1
ATOM 686 N N . SER A 1 87 ? -4.763 -13.192 -2.130 1.00 39.50 87 SER A N 1
ATOM 687 C CA . SER A 1 87 ? -4.225 -14.553 -2.240 1.00 39.50 87 SER A CA 1
ATOM 688 C C . SER A 1 87 ? -2.975 -14.715 -1.350 1.00 39.50 87 SER A C 1
ATOM 690 O O . SER A 1 87 ? -2.115 -13.829 -1.376 1.00 39.50 87 SER A O 1
ATOM 692 N N . PRO A 1 88 ? -2.831 -15.829 -0.595 1.00 39.53 88 PRO A N 1
ATOM 693 C CA . PRO A 1 88 ? -1.625 -16.136 0.185 1.00 39.53 88 PRO A CA 1
ATOM 694 C C . PRO A 1 88 ? -0.413 -16.448 -0.708 1.00 39.53 88 PRO A C 1
ATOM 696 O O . PRO A 1 88 ? 0.728 -16.336 -0.270 1.00 39.53 88 PRO A O 1
ATOM 699 N N . SER A 1 89 ? -0.641 -16.791 -1.980 1.00 37.34 89 SER A N 1
ATOM 700 C CA . SER A 1 89 ? 0.403 -16.903 -2.996 1.00 37.34 89 SER A CA 1
ATOM 701 C C . SER A 1 89 ? 0.440 -15.614 -3.803 1.00 37.34 89 SER A C 1
ATOM 703 O O . SER A 1 89 ? -0.189 -15.518 -4.858 1.00 37.34 89 SER A O 1
ATOM 705 N N . PHE A 1 90 ? 1.177 -14.638 -3.282 1.00 38.50 90 PHE A N 1
ATOM 706 C CA . PHE A 1 90 ? 1.299 -13.293 -3.827 1.00 38.50 90 PHE A CA 1
ATOM 707 C C . PHE A 1 90 ? -0.040 -12.547 -3.848 1.00 38.50 90 PHE A C 1
ATOM 709 O O . PHE A 1 90 ? -1.011 -13.002 -4.456 1.00 38.50 90 PHE A O 1
ATOM 716 N N . PRO A 1 91 ? -0.121 -11.333 -3.279 1.00 41.25 91 PRO A N 1
ATOM 717 C CA . PRO A 1 91 ? -1.217 -10.472 -3.652 1.00 41.25 91 PRO A CA 1
ATOM 718 C C . PRO A 1 91 ? -1.045 -10.239 -5.155 1.00 41.25 91 PRO A C 1
ATOM 720 O O . PRO A 1 91 ? -0.177 -9.475 -5.574 1.00 41.25 91 PRO A O 1
ATOM 723 N N . HIS A 1 92 ? -1.870 -10.888 -5.979 1.00 38.59 92 HIS A N 1
ATOM 724 C CA . HIS A 1 92 ? -2.116 -10.495 -7.361 1.00 38.59 92 HIS A CA 1
ATOM 725 C C . HIS A 1 92 ? -2.882 -9.160 -7.333 1.00 38.59 92 HIS A C 1
ATOM 727 O O . HIS A 1 92 ? -3.957 -8.991 -7.899 1.00 38.59 92 HIS A O 1
ATOM 733 N N . ILE A 1 93 ? -2.330 -8.183 -6.608 1.00 41.84 93 ILE A N 1
ATOM 734 C CA . ILE A 1 93 ? -2.447 -6.787 -6.950 1.00 41.84 93 ILE A CA 1
ATOM 735 C C . ILE A 1 93 ? -1.771 -6.743 -8.304 1.00 41.84 93 ILE A C 1
ATOM 737 O O . ILE A 1 93 ? -0.549 -6.840 -8.389 1.00 41.84 93 ILE A O 1
ATOM 741 N N . GLN A 1 94 ? -2.634 -6.785 -9.319 1.00 36.91 94 GLN A N 1
ATOM 742 C CA . GLN A 1 94 ? -2.375 -6.594 -10.737 1.00 36.91 94 GLN A CA 1
ATOM 743 C C . GLN A 1 94 ? -0.963 -6.060 -10.943 1.00 36.91 94 GLN A C 1
ATOM 745 O O . GLN A 1 94 ? -0.677 -4.958 -10.474 1.00 36.91 94 GLN A O 1
ATOM 750 N N . SER A 1 95 ? -0.090 -6.833 -11.596 1.00 35.53 95 SER A N 1
ATOM 751 C CA . SER A 1 95 ? 1.174 -6.295 -12.091 1.00 35.53 95 SER A CA 1
ATOM 752 C C . SER A 1 95 ? 0.819 -5.037 -12.876 1.00 35.53 95 SER A C 1
ATOM 754 O O . SER A 1 95 ? 0.202 -5.107 -13.945 1.00 35.53 95 SER A O 1
ATOM 756 N N . LEU A 1 96 ? 1.081 -3.879 -12.284 1.00 45.31 96 LEU A N 1
ATOM 757 C CA . LEU A 1 96 ? 0.707 -2.612 -12.861 1.00 45.31 96 LEU A CA 1
ATOM 758 C C . LEU A 1 96 ? 1.846 -2.247 -13.778 1.00 45.31 96 LEU A C 1
ATOM 760 O O . LEU A 1 96 ? 2.785 -1.533 -13.444 1.00 45.31 96 LEU A O 1
ATOM 764 N N . THR A 1 97 ? 1.764 -2.792 -14.980 1.00 46.06 97 THR A N 1
ATOM 765 C CA . THR A 1 97 ? 2.577 -2.345 -16.091 1.00 46.06 97 THR A CA 1
ATOM 766 C C . THR A 1 97 ? 2.020 -0.999 -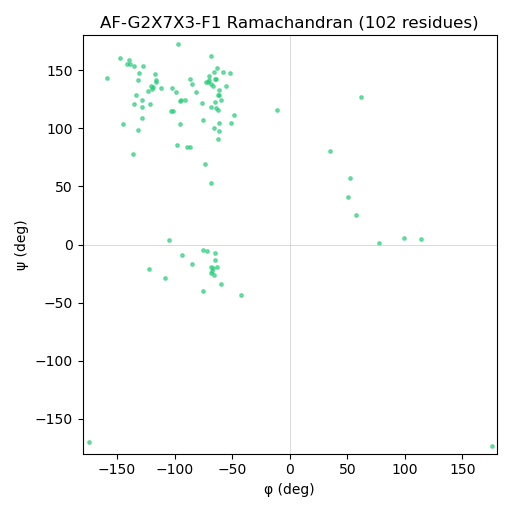16.545 1.00 46.06 97 THR A C 1
ATOM 768 O O . THR A 1 97 ? 1.343 -0.905 -17.566 1.00 46.06 97 THR A O 1
ATOM 771 N N . THR A 1 98 ? 2.166 0.058 -15.742 1.00 41.31 98 THR A N 1
ATOM 772 C CA . THR A 1 98 ? 1.643 1.373 -16.128 1.00 41.31 98 THR A CA 1
ATOM 773 C C . THR A 1 98 ? 2.523 2.515 -15.657 1.00 41.31 98 THR A C 1
ATOM 775 O O . THR A 1 98 ? 2.469 2.921 -14.514 1.00 41.31 98 THR A O 1
ATOM 778 N N . SER A 1 99 ? 3.286 3.082 -16.585 1.00 48.00 99 SER A N 1
ATOM 779 C CA . SER A 1 99 ? 3.536 4.521 -16.701 1.00 48.00 99 SER A CA 1
ATOM 780 C C . SER A 1 99 ? 3.628 5.320 -15.394 1.00 48.00 99 SER A C 1
ATOM 782 O O . SER A 1 99 ? 2.702 6.029 -15.004 1.00 48.00 99 SER A O 1
ATOM 784 N N . GLY A 1 100 ? 4.787 5.259 -14.756 1.00 39.00 100 GLY A N 1
ATOM 785 C CA . GLY A 1 100 ? 5.271 6.352 -13.933 1.00 39.00 100 GLY A CA 1
ATOM 786 C C . GLY A 1 100 ? 6.676 6.647 -14.408 1.00 39.00 100 GLY A C 1
ATOM 787 O O . GLY A 1 100 ? 7.566 5.832 -14.181 1.00 39.00 100 GLY A O 1
ATOM 788 N N . LEU A 1 101 ? 6.875 7.780 -15.089 1.00 38.81 101 LEU A N 1
ATOM 789 C CA . LEU A 1 101 ? 8.172 8.441 -15.039 1.00 38.81 101 LEU A CA 1
ATOM 790 C C . LEU A 1 101 ? 8.519 8.509 -13.553 1.00 38.81 101 LEU A C 1
ATOM 792 O O . LEU A 1 101 ? 7.829 9.184 -12.788 1.00 38.81 101 LEU A O 1
ATOM 796 N N . LEU A 1 102 ? 9.535 7.752 -13.145 1.00 40.97 102 LEU A N 1
ATOM 797 C CA . LEU A 1 102 ? 10.276 8.084 -11.946 1.00 40.97 102 LEU A CA 1
ATOM 798 C C . LEU A 1 102 ? 10.881 9.449 -12.275 1.00 40.97 102 LEU A C 1
ATOM 800 O O . LEU A 1 102 ? 11.910 9.534 -12.943 1.00 40.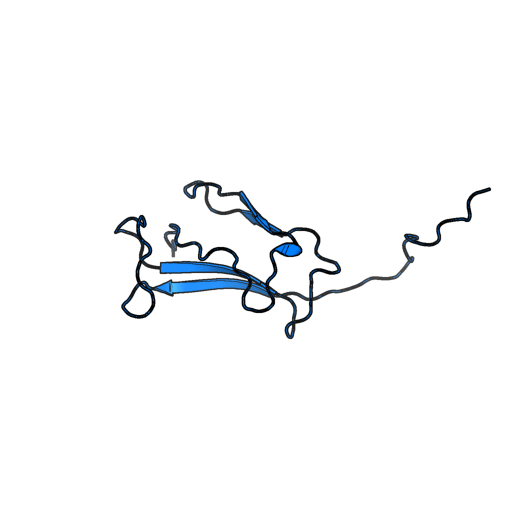97 102 LEU A O 1
ATOM 804 N N . LEU A 1 103 ? 10.158 10.521 -11.947 1.00 29.91 103 LEU A N 1
ATOM 805 C CA . LEU A 1 103 ? 10.811 11.808 -11.833 1.00 29.91 103 LEU A CA 1
ATOM 806 C C . LEU A 1 103 ? 11.843 11.638 -10.707 1.00 29.91 103 LEU A C 1
ATOM 808 O O . LEU A 1 103 ? 11.479 11.077 -9.667 1.00 29.91 103 LEU A O 1
ATOM 812 N N . PRO A 1 104 ? 13.111 12.005 -10.956 1.00 36.38 104 PRO A N 1
ATOM 813 C CA . PRO A 1 104 ? 14.151 11.984 -9.936 1.00 36.38 104 PRO A CA 1
ATOM 814 C C . PRO A 1 104 ? 13.783 12.853 -8.729 1.00 36.38 104 PRO A C 1
ATOM 816 O O . PRO A 1 104 ? 13.028 13.839 -8.907 1.00 36.38 104 PRO A O 1
#

Secondary structure (DSSP, 8-state):
------TTPPPTT------EEEEEEEEE-BTTBPPPTT--TT--EEEEEEEEEGGG---TTT---EEEE--TTSTT-EEEE-GGG--SS------B--------

Radius of gyration: 19.27 Å; Cα contacts (8 Å, |Δi|>4): 106; chains: 1; bounding box: 51×29×54 Å

pLDDT: mean 70.24, std 16.98, range [29.91, 91.75]

Solvent-accessible surface area (backbone atoms only — not comparable to full-atom values): 7102 Å² total; per-residue (Å²): 131,82,79,83,75,74,80,80,72,81,66,82,98,66,83,86,87,79,78,65,46,71,54,74,50,75,46,64,60,45,94,93,39,68,78,62,93,89,60,65,86,88,62,60,53,37,34,33,66,51,75,44,34,57,94,80,38,84,51,57,91,80,47,70,69,48,74,50,77,54,61,83,92,36,85,73,26,70,43,75,51,46,57,98,60,63,45,93,81,56,60,73,49,63,78,41,70,60,86,69,83,80,72,129

InterPro domains:
  IPR005033 YEATS [PTHR47573] (7-86)
  IPR038704 YEATS superfamily [G3DSA:2.60.40.1970] (11-89)
  IPR055129 YEATS domain [PF03366] (42-86)
  IPR055129 YEATS domain [PS51037] (10-104)

Organism: Verticillium dahliae (strain VdLs.17 / ATCC MYA-4575 / FGSC 10137) (NCBI:txid498257)

Foldseek 3Di:
DDDPPPPPDDDPPDDDDFDKDWDKDKDFDDPVHDDDPPQDPPQTIWMATDIAGDPRDDPQVPDAKDWAQADPVDVCNIDMDGVVQCDSVDNPPPRPSDDDPPPD

Mean predicted aligned error: 11.77 Å